Protein AF-S8BWA9-F1 (afdb_monomer)

Secondary structure (DSSP, 8-state):
--HHHHHHHHHHHHHHHHHHHHHHHHHHHHHTHHHHHHHHHHHTT-SSSHHHHTHHHHHHHHHHHHHHS-HHHHHHHHHHHHH-

Nearest PDB structures (foldseek):
  6msr-assembly1_C  TM=3.349E-01  e=5.440E+00  synthetic construct

Organism: NCBI:txid192259

InterPro domains:
  IPR013892 Cytochrome c oxidase biogenesis protein Cmc1-like [PF08583] (21-82)

Solvent-accessible surface area (backbone atoms only — not comparable to full-atom values): 4671 Å² total; per-residue (Å²): 141,53,72,69,57,56,52,50,53,53,51,49,53,49,52,52,51,53,51,50,50,52,52,40,51,57,52,28,51,63,76,35,39,71,38,49,49,56,32,48,62,55,39,60,95,36,87,84,55,29,75,70,78,31,41,64,42,50,46,55,32,48,60,50,37,48,72,48,69,32,70,69,52,52,52,50,54,48,52,55,61,72,73,105

pLDDT: mean 83.34, std 9.76, range [50.53, 93.75]

Radius of gyration: 17.87 Å; Cα contacts (8 Å, |Δi|>4): 41; chains: 1; bounding box: 40×24×50 Å

Foldseek 3Di:
DCVPVVVVVVVVVVVVLVVLLVVLQVVLCVVLVVLVVVLVVLCVPPDPCSCPRSVPSVVVSVVSSCVSNPPVNSVVVVVVVVVD

Mean predicted aligned error: 7.44 Å

Structure (mmCIF, N/CA/C/O backbone):
data_AF-S8BWA9-F1
#
_entry.id   AF-S8BWA9-F1
#
loop_
_atom_site.group_PDB
_atom_site.id
_atom_site.type_symbol
_atom_site.label_atom_id
_atom_site.label_alt_id
_atom_site.label_comp_id
_atom_site.label_asym_id
_atom_site.label_entity_id
_atom_site.label_seq_id
_atom_site.pdbx_PDB_ins_code
_atom_site.Cartn_x
_atom_site.Cartn_y
_atom_site.Cartn_z
_at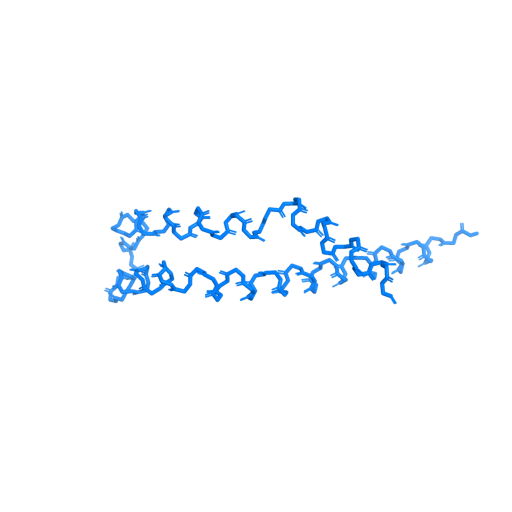om_site.occupancy
_atom_site.B_iso_or_equiv
_atom_site.auth_seq_id
_atom_site.auth_comp_id
_atom_site.auth_asym_id
_atom_site.auth_atom_id
_atom_site.pdbx_PDB_model_num
ATOM 1 N N . MET A 1 1 ? 12.891 16.212 -36.388 1.00 53.12 1 MET A N 1
ATOM 2 C CA . MET A 1 1 ? 12.859 15.311 -35.213 1.00 53.12 1 MET A CA 1
ATOM 3 C C . MET A 1 1 ? 12.045 16.011 -34.134 1.00 53.12 1 MET A C 1
ATOM 5 O O . MET A 1 1 ? 12.545 16.942 -33.543 1.00 53.12 1 MET A O 1
ATOM 9 N N . GLY A 1 2 ? 10.766 15.795 -33.872 1.00 57.22 2 GLY A N 1
ATOM 10 C CA . GLY A 1 2 ? 9.799 14.772 -34.235 1.00 57.22 2 GLY A CA 1
ATOM 11 C C . GLY A 1 2 ? 8.859 14.698 -33.030 1.00 57.22 2 GLY A C 1
ATOM 12 O O . GLY A 1 2 ? 8.984 13.780 -32.231 1.00 57.22 2 GLY A O 1
ATOM 13 N N . TYR A 1 3 ? 7.993 15.703 -32.832 1.00 64.44 3 TYR A N 1
ATOM 14 C CA . TYR A 1 3 ? 7.128 15.836 -31.639 1.00 64.44 3 TYR A CA 1
ATOM 15 C C . 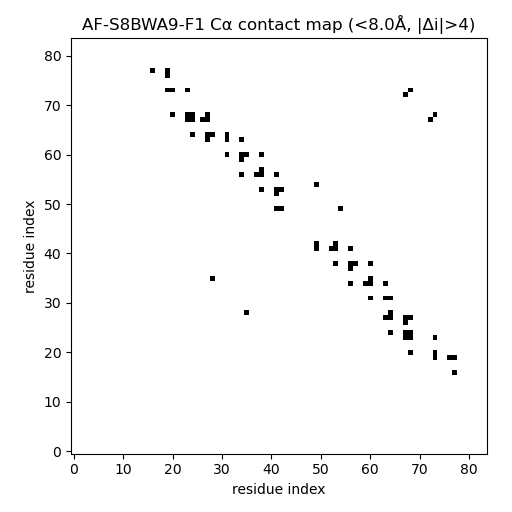TYR A 1 3 ? 6.336 14.551 -31.321 1.00 64.44 3 TYR A C 1
ATOM 17 O O . TYR A 1 3 ? 6.099 14.222 -30.162 1.00 64.44 3 TYR A O 1
ATOM 25 N N . VAL A 1 4 ? 6.008 13.778 -32.360 1.00 71.00 4 VAL A N 1
ATOM 26 C CA . VAL A 1 4 ? 5.345 12.469 -32.287 1.00 71.00 4 VAL A CA 1
ATOM 27 C C . VAL A 1 4 ? 6.213 11.402 -31.598 1.00 71.00 4 VAL A C 1
ATOM 29 O O . VAL A 1 4 ? 5.697 10.600 -30.821 1.00 71.00 4 VAL A O 1
ATOM 32 N N . GLN A 1 5 ? 7.531 11.405 -31.823 1.00 69.00 5 GLN A N 1
ATOM 33 C CA . GLN A 1 5 ? 8.475 10.494 -31.162 1.00 69.00 5 GLN A CA 1
ATOM 34 C C . GLN A 1 5 ? 8.605 10.817 -29.671 1.00 69.00 5 GLN A C 1
ATOM 36 O O . GLN A 1 5 ? 8.482 9.912 -28.851 1.00 69.00 5 GLN A O 1
ATOM 41 N N . GLN A 1 6 ? 8.727 12.099 -29.309 1.00 69.00 6 GLN A N 1
ATOM 42 C CA . GLN A 1 6 ? 8.808 12.524 -27.906 1.00 69.00 6 GLN A CA 1
ATOM 43 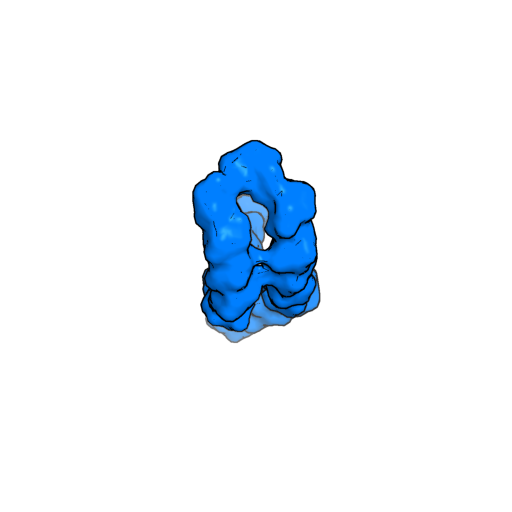C C . GLN A 1 6 ? 7.518 12.218 -27.127 1.00 69.00 6 GLN A C 1
ATOM 45 O O . GLN A 1 6 ? 7.569 11.752 -25.989 1.00 69.00 6 GLN A O 1
ATOM 50 N N . ALA A 1 7 ? 6.348 12.418 -27.744 1.00 66.88 7 ALA A N 1
ATOM 51 C CA . ALA A 1 7 ? 5.064 12.073 -27.134 1.00 66.88 7 ALA A CA 1
ATOM 52 C C . ALA A 1 7 ? 4.915 10.558 -26.906 1.00 66.88 7 ALA A C 1
ATOM 54 O O . ALA A 1 7 ? 4.453 10.132 -25.843 1.00 66.88 7 ALA A O 1
ATOM 55 N N . ARG A 1 8 ? 5.349 9.737 -27.872 1.00 67.19 8 ARG A N 1
ATOM 56 C CA . ARG A 1 8 ? 5.344 8.273 -27.750 1.00 67.19 8 ARG A CA 1
ATOM 57 C C . ARG A 1 8 ? 6.293 7.801 -26.650 1.00 67.19 8 ARG A C 1
ATOM 59 O O . ARG A 1 8 ? 5.902 6.968 -25.839 1.00 67.19 8 ARG A O 1
ATOM 66 N N . GLU A 1 9 ? 7.492 8.366 -26.576 1.00 72.44 9 GLU A N 1
ATOM 67 C CA . GLU A 1 9 ? 8.487 8.013 -25.561 1.00 72.44 9 GLU A CA 1
ATOM 68 C C . GLU A 1 9 ? 8.022 8.391 -24.145 1.00 72.44 9 GLU A C 1
ATOM 70 O O . GLU A 1 9 ? 8.103 7.583 -23.220 1.00 72.44 9 GLU A O 1
ATOM 75 N N . ASN A 1 10 ? 7.421 9.573 -23.985 1.00 72.69 10 ASN A N 1
ATOM 76 C CA . ASN A 1 10 ? 6.824 10.003 -22.719 1.00 72.69 10 ASN A CA 1
ATOM 77 C C . ASN A 1 10 ? 5.625 9.133 -22.311 1.00 72.69 10 ASN A C 1
ATOM 79 O O . ASN A 1 10 ? 5.453 8.826 -21.130 1.00 72.69 10 ASN A O 1
ATOM 83 N N . SER A 1 11 ? 4.804 8.705 -23.275 1.00 70.25 11 SER A N 1
ATOM 84 C CA . SER A 1 11 ? 3.689 7.786 -23.024 1.00 70.25 11 SER A CA 1
ATOM 85 C C . SER A 1 11 ? 4.175 6.415 -22.546 1.00 70.25 11 SER A C 1
ATOM 87 O O . SER A 1 11 ? 3.606 5.857 -21.608 1.00 70.25 11 SER A O 1
ATOM 89 N N . VAL A 1 12 ? 5.257 5.893 -23.131 1.00 74.12 12 VAL A N 1
ATOM 90 C CA . VAL A 1 12 ? 5.870 4.627 -22.699 1.00 74.12 12 VAL A CA 1
ATOM 91 C C . VAL A 1 12 ? 6.456 4.757 -21.292 1.00 74.12 12 VAL A C 1
ATOM 93 O O . VAL A 1 12 ? 6.163 3.913 -20.448 1.00 74.12 12 VAL A O 1
ATOM 96 N N . LYS A 1 13 ? 7.192 5.839 -20.997 1.00 75.69 13 LYS A N 1
ATOM 97 C CA . LYS A 1 13 ? 7.737 6.105 -19.651 1.00 75.69 13 LYS A CA 1
ATOM 98 C C . LYS A 1 13 ? 6.636 6.158 -18.586 1.00 75.69 13 LYS A C 1
ATOM 100 O O . LYS A 1 13 ? 6.777 5.524 -17.544 1.00 75.69 13 LYS A O 1
ATOM 105 N N . LYS A 1 14 ? 5.508 6.822 -18.875 1.00 78.88 14 LYS A N 1
ATOM 106 C CA . LYS A 1 14 ? 4.340 6.843 -17.975 1.00 78.88 14 LYS A CA 1
ATOM 107 C C . LYS A 1 14 ? 3.757 5.453 -17.732 1.00 78.88 14 LYS A C 1
ATOM 109 O O . LYS A 1 14 ? 3.577 5.076 -16.583 1.00 78.88 14 LYS A O 1
ATOM 114 N N . LYS A 1 15 ? 3.532 4.662 -18.786 1.00 79.88 15 LYS A N 1
ATOM 115 C CA . LYS A 1 15 ? 2.987 3.300 -18.638 1.00 79.88 15 LYS A CA 1
ATOM 116 C C . LYS A 1 15 ? 3.900 2.388 -17.820 1.00 79.88 15 LYS A C 1
ATOM 118 O O . LYS A 1 15 ? 3.411 1.597 -17.018 1.00 79.88 15 LYS A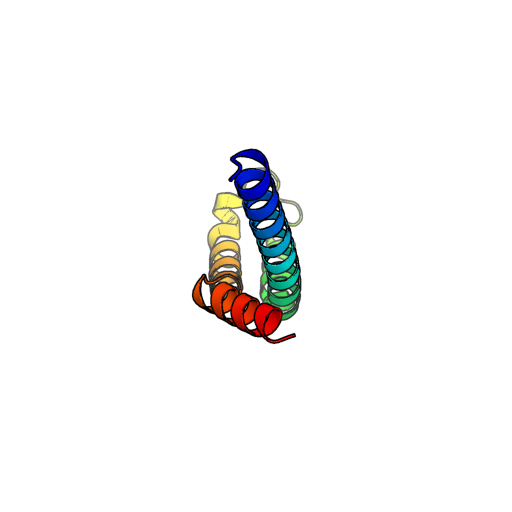 O 1
ATOM 123 N N . VAL A 1 16 ? 5.213 2.498 -18.018 1.00 82.06 16 VAL A N 1
ATOM 124 C CA . VAL A 1 16 ? 6.212 1.732 -17.260 1.00 82.06 16 VAL A CA 1
ATOM 125 C C . VAL A 1 16 ? 6.211 2.155 -15.793 1.00 82.06 16 VAL A C 1
ATOM 127 O O . VAL A 1 16 ? 6.154 1.297 -14.917 1.00 82.06 16 VAL A O 1
ATOM 130 N N . GLU A 1 17 ? 6.179 3.458 -15.509 1.00 79.69 17 GLU A N 1
ATOM 131 C CA . GLU A 1 17 ? 6.090 3.972 -14.140 1.00 79.69 17 GLU A CA 1
ATOM 132 C C . GLU A 1 17 ? 4.788 3.552 -13.439 1.00 79.69 17 GLU A C 1
ATOM 134 O O . GLU A 1 17 ? 4.814 3.146 -12.278 1.00 79.69 17 GLU A O 1
ATOM 139 N N . GLU A 1 18 ? 3.652 3.582 -14.136 1.00 82.94 18 GLU A N 1
ATOM 140 C CA . GLU A 1 18 ? 2.372 3.104 -13.607 1.00 82.94 18 GLU A CA 1
ATOM 141 C C . GLU A 1 18 ? 2.399 1.595 -13.319 1.00 82.94 18 GLU A C 1
ATOM 143 O O . GLU A 1 18 ? 1.935 1.159 -12.261 1.00 82.94 18 GLU A O 1
ATOM 148 N N . ALA A 1 19 ? 2.994 0.795 -14.209 1.00 84.94 19 ALA A N 1
ATOM 149 C CA . ALA A 1 19 ? 3.174 -0.641 -13.998 1.00 84.94 19 ALA A CA 1
ATOM 150 C C . ALA A 1 19 ? 4.099 -0.934 -12.802 1.00 84.94 19 ALA A C 1
ATOM 152 O O . ALA A 1 19 ? 3.777 -1.785 -11.968 1.00 84.94 19 ALA A O 1
ATOM 153 N N . LEU A 1 20 ? 5.204 -0.194 -12.675 1.00 83.81 20 LEU A N 1
ATOM 154 C CA . LEU A 1 20 ? 6.123 -0.260 -11.534 1.00 83.81 20 LEU A CA 1
ATOM 155 C C . LEU A 1 20 ? 5.423 0.126 -10.230 1.00 83.81 20 LEU A C 1
ATOM 157 O O . LEU A 1 20 ? 5.502 -0.616 -9.252 1.00 83.81 20 LEU A O 1
ATOM 161 N N . ARG A 1 21 ? 4.654 1.221 -10.221 1.00 83.81 21 ARG A N 1
ATOM 162 C CA . ARG A 1 21 ? 3.841 1.628 -9.064 1.00 83.81 21 ARG A CA 1
ATOM 163 C C . ARG A 1 21 ? 2.805 0.573 -8.693 1.00 83.81 21 ARG A C 1
ATOM 165 O O . ARG A 1 21 ? 2.579 0.345 -7.507 1.00 83.81 21 ARG A O 1
ATOM 172 N N . SER A 1 22 ? 2.185 -0.079 -9.673 1.00 86.25 22 SER A N 1
ATOM 173 C CA . SER A 1 22 ? 1.239 -1.172 -9.424 1.00 86.25 22 SER A CA 1
ATOM 174 C C . SER A 1 22 ? 1.924 -2.365 -8.748 1.00 86.25 22 SER A C 1
ATOM 176 O O . SER A 1 22 ? 1.457 -2.837 -7.709 1.00 86.25 22 SER A O 1
ATOM 178 N N . ARG A 1 23 ? 3.086 -2.795 -9.260 1.00 85.25 23 ARG A N 1
ATOM 179 C CA . ARG A 1 23 ? 3.893 -3.867 -8.646 1.00 85.25 23 ARG A CA 1
ATOM 180 C C . ARG A 1 23 ? 4.348 -3.507 -7.232 1.00 85.25 23 ARG A C 1
ATOM 182 O O . ARG A 1 23 ? 4.231 -4.323 -6.320 1.00 85.25 23 ARG A O 1
ATOM 189 N N . MET A 1 24 ? 4.805 -2.273 -7.037 1.00 87.12 24 MET A N 1
ATOM 190 C CA . MET A 1 24 ? 5.229 -1.750 -5.740 1.00 87.12 24 MET A CA 1
ATOM 191 C C . MET A 1 24 ? 4.086 -1.783 -4.720 1.00 87.12 24 MET A C 1
ATOM 193 O O . MET A 1 24 ? 4.267 -2.280 -3.613 1.00 87.12 24 MET A O 1
ATOM 197 N N . LYS A 1 25 ? 2.882 -1.343 -5.109 1.00 85.19 25 LYS A N 1
ATOM 198 C CA . LYS A 1 25 ? 1.685 -1.421 -4.257 1.00 85.19 25 LYS A CA 1
ATOM 199 C C . LYS A 1 25 ? 1.334 -2.857 -3.880 1.00 85.19 25 LYS A C 1
ATOM 201 O O . LYS A 1 25 ? 1.015 -3.107 -2.725 1.00 85.19 25 LYS A O 1
ATOM 206 N N . GLN A 1 26 ? 1.410 -3.802 -4.817 1.00 87.19 26 GLN A N 1
ATOM 207 C CA . GLN A 1 26 ? 1.151 -5.213 -4.509 1.00 87.19 26 GLN A CA 1
ATOM 208 C C . GLN A 1 26 ? 2.157 -5.774 -3.500 1.00 87.19 26 GLN A C 1
ATOM 210 O O . GLN A 1 26 ? 1.762 -6.501 -2.591 1.00 87.19 26 GLN A O 1
ATOM 215 N N . LYS A 1 27 ? 3.441 -5.416 -3.628 1.00 87.38 27 LYS A N 1
ATOM 216 C CA . LYS A 1 27 ? 4.476 -5.792 -2.655 1.00 87.38 27 LYS A CA 1
ATOM 217 C C . LYS A 1 27 ? 4.198 -5.167 -1.284 1.00 87.38 27 LYS A C 1
ATOM 219 O O . LYS A 1 27 ? 4.177 -5.884 -0.292 1.00 87.38 27 LYS A O 1
ATOM 224 N N . ALA A 1 28 ? 3.895 -3.871 -1.248 1.00 89.19 28 ALA A N 1
ATOM 225 C CA . ALA A 1 28 ? 3.567 -3.148 -0.021 1.00 89.19 28 ALA A CA 1
ATOM 226 C C . ALA A 1 28 ? 2.353 -3.745 0.708 1.00 89.19 28 ALA A C 1
ATOM 228 O O . ALA A 1 28 ? 2.372 -3.887 1.924 1.00 89.19 28 ALA A O 1
ATOM 229 N N . LEU A 1 29 ? 1.308 -4.135 -0.029 1.00 88.31 29 LEU A N 1
ATOM 230 C CA . LEU A 1 29 ? 0.116 -4.757 0.552 1.00 88.31 29 LEU A CA 1
ATOM 231 C C . LEU A 1 29 ? 0.413 -6.120 1.187 1.00 88.31 29 LEU A C 1
ATOM 233 O O . LEU A 1 29 ? -0.155 -6.419 2.229 1.00 88.31 29 LEU A O 1
ATOM 237 N N . LYS A 1 30 ? 1.310 -6.919 0.593 1.00 90.50 30 LYS A N 1
ATOM 238 C CA . LYS A 1 30 ? 1.730 -8.205 1.173 1.00 90.50 30 LYS A CA 1
ATOM 239 C C . LYS A 1 30 ? 2.537 -8.021 2.456 1.00 90.50 30 LYS A C 1
ATOM 241 O O . LYS A 1 30 ? 2.294 -8.723 3.427 1.00 90.50 30 LYS A O 1
ATOM 246 N N . GLU A 1 31 ? 3.460 -7.064 2.473 1.00 91.31 31 GLU A N 1
ATOM 247 C CA . GLU A 1 31 ? 4.287 -6.788 3.657 1.00 91.31 31 GLU A CA 1
ATOM 248 C C . GLU A 1 31 ? 3.466 -6.156 4.794 1.00 91.31 31 GLU A C 1
ATOM 250 O O . GLU A 1 31 ? 3.652 -6.470 5.968 1.00 91.31 31 GLU A O 1
ATOM 255 N N . CYS A 1 32 ? 2.503 -5.296 4.452 1.00 93.56 32 CYS A N 1
ATOM 256 C CA . CYS A 1 32 ? 1.622 -4.617 5.402 1.00 93.56 32 CYS A CA 1
ATOM 257 C C . CYS A 1 32 ? 0.305 -5.374 5.665 1.00 93.56 32 CYS A C 1
ATOM 259 O O . CYS A 1 32 ? -0.665 -4.765 6.132 1.00 93.56 32 CYS A O 1
ATOM 261 N N . ASP A 1 33 ? 0.243 -6.679 5.384 1.00 93.38 33 ASP A N 1
ATOM 262 C CA . ASP A 1 33 ? -0.975 -7.492 5.518 1.00 93.38 33 ASP A CA 1
ATOM 263 C C . ASP A 1 33 ? -1.556 -7.437 6.942 1.00 93.38 33 ASP A C 1
ATOM 265 O O . ASP A 1 33 ? -2.751 -7.206 7.131 1.00 93.38 33 ASP A O 1
ATOM 269 N N . HIS A 1 34 ? -0.694 -7.480 7.962 1.00 93.44 34 HIS A N 1
ATOM 270 C CA . HIS A 1 34 ? -1.094 -7.363 9.371 1.00 93.44 34 HIS A CA 1
ATOM 271 C C . HIS A 1 34 ? -1.845 -6.060 9.685 1.00 93.44 34 HIS A C 1
ATOM 273 O O . HIS A 1 34 ? -2.874 -6.058 10.365 1.00 93.44 34 HIS A O 1
ATOM 279 N N . TYR A 1 35 ? -1.351 -4.929 9.178 1.00 93.56 35 TYR A N 1
ATOM 280 C CA . TYR A 1 35 ? -1.997 -3.627 9.370 1.00 93.56 35 TYR A CA 1
ATOM 281 C C . TYR A 1 35 ? -3.275 -3.505 8.541 1.00 93.56 35 TYR A C 1
ATOM 283 O O . TYR A 1 35 ? -4.250 -2.896 8.988 1.00 93.56 35 TYR A O 1
ATOM 291 N N . THR A 1 36 ? -3.283 -4.119 7.357 1.00 92.50 36 THR A N 1
ATOM 292 C CA . THR A 1 36 ? -4.449 -4.172 6.472 1.00 92.50 36 THR A CA 1
ATOM 293 C C . THR A 1 36 ? -5.581 -4.951 7.132 1.00 92.50 36 THR A C 1
ATOM 295 O O . THR A 1 36 ? -6.708 -4.461 7.171 1.00 92.50 36 THR A O 1
ATOM 298 N N . THR A 1 37 ? -5.272 -6.095 7.744 1.00 93.75 37 THR A N 1
ATOM 299 C CA . THR A 1 37 ? -6.227 -6.915 8.496 1.00 93.75 37 THR A CA 1
ATOM 300 C C . THR A 1 37 ? -6.810 -6.142 9.676 1.00 93.75 37 THR A C 1
ATOM 302 O O . THR A 1 37 ? -8.026 -5.995 9.758 1.00 93.75 37 THR A O 1
ATOM 305 N N . LYS A 1 38 ? -5.976 -5.508 10.512 1.00 93.06 38 LYS A N 1
ATOM 306 C CA . LYS A 1 38 ? -6.457 -4.673 11.6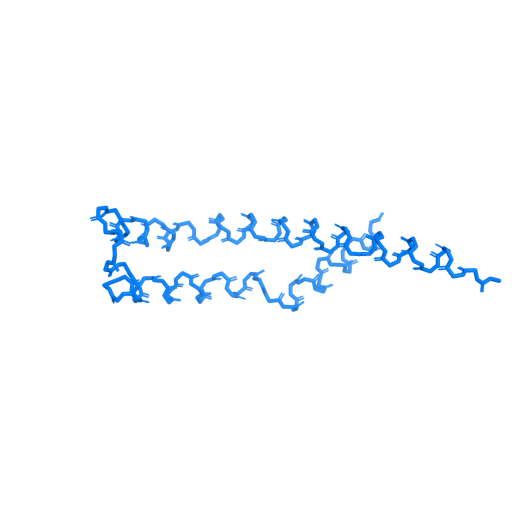33 1.00 93.06 38 LYS A CA 1
ATOM 307 C C . LYS A 1 38 ? -7.36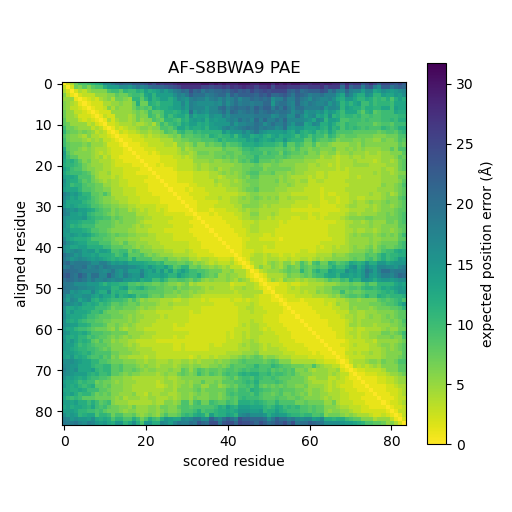3 -3.526 11.187 1.00 93.06 38 LYS A C 1
ATOM 309 O O . LYS A 1 38 ? -8.337 -3.183 11.865 1.00 93.06 38 LYS A O 1
ATOM 314 N N . TYR A 1 39 ? -7.025 -2.884 10.069 1.00 93.12 39 TYR A N 1
ATOM 315 C CA . TYR A 1 39 ? -7.862 -1.835 9.501 1.00 93.12 39 TYR A CA 1
ATOM 316 C C . TYR A 1 39 ? -9.183 -2.406 8.972 1.00 93.12 39 TYR A C 1
ATOM 318 O O . TYR A 1 39 ? -10.229 -1.829 9.261 1.00 93.12 39 TYR A O 1
ATOM 326 N N . ALA A 1 40 ? -9.157 -3.550 8.284 1.00 92.38 40 ALA A N 1
ATOM 327 C CA . ALA A 1 40 ? -10.343 -4.237 7.775 1.00 92.38 40 ALA A CA 1
ATOM 328 C C . ALA A 1 40 ? -11.277 -4.708 8.903 1.00 92.38 40 ALA A C 1
ATOM 330 O O . ALA A 1 40 ? -12.487 -4.505 8.818 1.00 92.38 40 ALA A O 1
ATOM 331 N N . GLU A 1 41 ? -10.734 -5.241 9.997 1.00 92.88 41 GLU A N 1
ATOM 332 C CA . GLU A 1 41 ? -11.496 -5.596 11.200 1.00 92.88 41 GLU A CA 1
ATOM 333 C C . GLU A 1 41 ? -12.177 -4.368 11.818 1.00 92.88 41 GLU A C 1
ATOM 335 O O . GLU A 1 41 ? -13.344 -4.419 12.210 1.00 92.88 41 GLU A O 1
ATOM 340 N N . CYS A 1 42 ? -11.483 -3.226 11.857 1.00 90.44 42 CYS A N 1
ATOM 341 C CA . CYS A 1 42 ? -12.078 -1.976 12.323 1.00 90.44 42 CYS A CA 1
ATOM 342 C C . CYS A 1 42 ? -13.129 -1.427 11.338 1.00 90.44 42 CYS A C 1
ATOM 344 O O . CYS A 1 42 ? -14.156 -0.888 11.757 1.00 90.44 42 CYS A O 1
ATOM 346 N N . ALA A 1 43 ? -12.890 -1.563 10.038 1.00 90.75 43 ALA A N 1
ATOM 347 C CA . ALA A 1 43 ? -13.790 -1.134 8.973 1.00 90.75 43 ALA A CA 1
ATOM 348 C C . ALA A 1 43 ? -15.070 -1.978 8.903 1.00 90.75 43 ALA A C 1
ATOM 350 O O . ALA A 1 43 ? -16.119 -1.479 8.487 1.00 90.75 43 ALA A O 1
ATOM 351 N N . SER A 1 44 ? -14.989 -3.243 9.321 1.00 90.62 44 SER A N 1
ATOM 352 C CA . SER A 1 44 ? -16.097 -4.189 9.271 1.00 90.62 44 SER A CA 1
ATOM 353 C C . SER A 1 44 ? -17.305 -3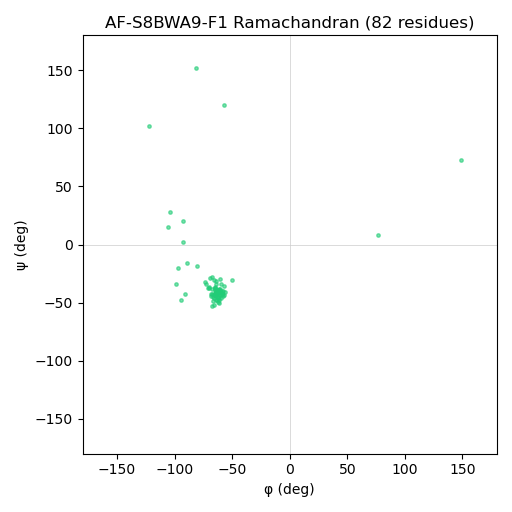.651 10.044 1.00 90.62 44 SER A C 1
ATOM 355 O O . SER A 1 44 ? -17.225 -3.320 11.229 1.00 90.62 44 SER A O 1
ATOM 357 N N . GLY A 1 45 ? -18.428 -3.485 9.341 1.00 85.69 45 GLY A N 1
ATOM 358 C CA . GLY A 1 45 ? -19.674 -2.959 9.905 1.00 85.69 45 GLY A CA 1
ATOM 359 C C . GLY A 1 45 ? -19.721 -1.441 10.131 1.00 85.69 45 GLY A C 1
ATOM 360 O O . GLY A 1 45 ? -20.678 -0.956 10.734 1.00 85.69 45 GLY A O 1
ATOM 361 N N . ARG A 1 46 ? -18.730 -0.663 9.664 1.00 85.38 46 ARG A N 1
ATOM 362 C CA . ARG A 1 46 ? -18.697 0.805 9.817 1.00 85.38 46 ARG A CA 1
ATOM 363 C C . ARG A 1 46 ? -18.605 1.500 8.458 1.00 85.38 46 ARG A C 1
ATOM 365 O O . ARG A 1 46 ? -17.526 1.620 7.895 1.00 85.38 46 ARG A O 1
ATOM 372 N N . THR A 1 47 ? -19.719 2.033 7.959 1.00 79.94 47 THR A N 1
ATOM 373 C CA . THR A 1 47 ? -19.754 2.709 6.643 1.00 79.94 47 THR A CA 1
ATOM 374 C C . THR A 1 47 ? -19.493 4.214 6.741 1.00 79.94 47 THR A C 1
ATOM 376 O O . THR A 1 47 ? -18.733 4.768 5.958 1.00 79.94 47 THR A O 1
ATOM 379 N N . MET A 1 48 ? -20.092 4.885 7.730 1.00 84.38 48 MET A N 1
ATOM 380 C CA . MET A 1 48 ? -20.014 6.350 7.881 1.00 84.38 48 MET A CA 1
ATOM 381 C C . MET A 1 48 ? -18.964 6.784 8.916 1.00 84.38 48 MET A C 1
ATOM 383 O O . MET A 1 48 ? -18.301 7.804 8.758 1.00 84.38 48 MET A O 1
ATOM 387 N N . SER A 1 49 ? -18.770 6.000 9.981 1.00 87.31 49 SER A N 1
ATOM 388 C CA . SER A 1 49 ? -17.916 6.384 11.121 1.00 87.31 49 SER A CA 1
ATOM 389 C C . SER A 1 49 ? -16.463 5.904 11.019 1.00 87.31 49 SER A C 1
ATOM 391 O O . SER A 1 49 ? -15.682 6.122 11.948 1.00 87.31 49 SER A O 1
ATOM 393 N N . ILE A 1 50 ? -16.090 5.242 9.920 1.00 90.56 50 ILE A N 1
ATOM 394 C CA . ILE A 1 50 ? -14.775 4.609 9.736 1.00 90.56 50 ILE A CA 1
ATOM 395 C C . ILE A 1 50 ? -13.620 5.615 9.811 1.00 90.56 50 ILE A C 1
ATOM 397 O O . ILE A 1 50 ? -12.611 5.351 10.461 1.00 90.56 50 ILE A O 1
ATOM 401 N N . VAL A 1 51 ? -13.800 6.806 9.232 1.00 86.69 51 VAL A N 1
ATOM 402 C CA . VAL A 1 51 ? -12.765 7.850 9.147 1.00 86.69 51 VAL A CA 1
ATOM 403 C C . VAL A 1 51 ? -12.355 8.361 10.530 1.00 86.69 51 VAL A C 1
ATOM 405 O O . VAL A 1 51 ? -11.199 8.721 10.739 1.00 86.69 51 VAL A O 1
ATOM 408 N N . TRP A 1 52 ? -13.274 8.362 11.498 1.00 87.88 52 TRP A N 1
ATOM 409 C CA . TRP A 1 52 ? -12.987 8.800 12.864 1.00 87.88 52 TRP A CA 1
ATOM 410 C C . TRP A 1 52 ? -12.615 7.637 13.778 1.00 87.88 52 TRP A C 1
ATOM 412 O O . TRP A 1 52 ? -11.614 7.714 14.488 1.00 87.88 52 TRP A O 1
ATOM 422 N N . LYS A 1 53 ? -13.391 6.546 13.754 1.00 89.19 53 LYS A N 1
ATOM 423 C CA . LYS A 1 53 ? -13.198 5.411 14.670 1.00 89.19 53 LYS A CA 1
ATOM 424 C C . LYS A 1 53 ? -11.975 4.563 14.326 1.00 89.19 53 LYS A C 1
ATOM 426 O O . LYS A 1 53 ? -11.333 4.066 15.242 1.00 89.19 53 LYS A O 1
ATOM 431 N N . CYS A 1 54 ? -11.628 4.453 13.044 1.00 93.00 54 CYS A N 1
ATOM 432 C CA . CYS A 1 54 ? -10.496 3.655 12.568 1.00 93.00 54 CYS A CA 1
ATOM 433 C C . CYS A 1 54 ? -9.302 4.512 12.140 1.00 93.00 54 CYS A C 1
ATOM 435 O O . CYS A 1 54 ? -8.395 4.025 11.466 1.00 93.00 54 CYS A O 1
ATOM 437 N N . ARG A 1 55 ? -9.281 5.798 12.527 1.00 92.25 55 ARG A N 1
ATOM 438 C CA . ARG A 1 55 ? -8.215 6.743 12.163 1.00 92.25 55 ARG A CA 1
ATOM 439 C C . ARG A 1 55 ? -6.833 6.262 12.602 1.00 92.25 55 ARG A C 1
ATOM 441 O O . ARG A 1 55 ? -5.858 6.494 11.898 1.00 92.25 55 ARG A O 1
ATOM 448 N N . LYS A 1 56 ? -6.753 5.602 13.761 1.00 92.94 56 LYS A N 1
ATOM 449 C CA . LYS A 1 56 ? -5.496 5.085 14.312 1.00 92.94 56 LYS A CA 1
ATOM 450 C C . LYS A 1 56 ? -4.941 3.952 13.445 1.00 92.94 56 LYS A C 1
ATOM 452 O O . LYS A 1 56 ? -3.825 4.066 12.957 1.00 92.94 56 LYS A O 1
ATOM 457 N N . GLN A 1 57 ? -5.760 2.941 13.167 1.00 92.69 57 GLN A N 1
ATOM 458 C CA . GLN A 1 57 ? -5.402 1.804 12.317 1.00 92.69 57 GLN A CA 1
ATOM 459 C C . GLN A 1 57 ? -5.087 2.259 10.887 1.00 92.69 57 GLN A C 1
ATOM 461 O O . GLN A 1 57 ? -4.129 1.786 10.286 1.00 92.69 57 GLN A O 1
ATOM 466 N N . ALA A 1 58 ? -5.845 3.228 10.362 1.00 92.06 58 ALA A N 1
ATOM 467 C CA . ALA A 1 58 ? -5.567 3.836 9.065 1.00 92.06 58 ALA A CA 1
ATOM 468 C C . ALA A 1 58 ? -4.204 4.540 9.038 1.00 92.06 58 ALA A C 1
ATOM 470 O O . ALA A 1 58 ? -3.512 4.492 8.024 1.00 92.06 58 ALA A O 1
ATOM 471 N N . LYS A 1 59 ? -3.813 5.206 10.132 1.00 93.75 59 LYS A N 1
ATOM 472 C CA . LYS A 1 59 ? -2.504 5.855 10.233 1.00 93.75 59 LYS A CA 1
ATOM 473 C C . LYS A 1 59 ? -1.380 4.819 10.234 1.00 93.75 59 LYS A C 1
ATOM 475 O O . LYS A 1 59 ? -0.481 4.942 9.415 1.00 93.75 59 LYS A O 1
ATOM 480 N N . GLU A 1 60 ? -1.485 3.778 11.059 1.00 93.69 60 GLU A N 1
ATOM 481 C CA . GLU A 1 60 ? -0.492 2.692 11.120 1.00 93.69 60 GLU A CA 1
ATOM 482 C C . GLU A 1 60 ? -0.327 1.992 9.759 1.00 93.69 60 GLU A C 1
ATOM 484 O O . GLU A 1 60 ? 0.792 1.765 9.301 1.00 93.69 60 GLU A O 1
ATOM 489 N N . LEU A 1 61 ? -1.441 1.725 9.065 1.00 93.12 61 LEU A N 1
ATOM 490 C CA . LEU A 1 61 ? -1.417 1.171 7.712 1.00 93.12 61 LEU A CA 1
ATOM 491 C C . LEU A 1 61 ? -0.723 2.113 6.719 1.00 93.12 61 LEU A C 1
ATOM 493 O O . LEU A 1 61 ? 0.113 1.665 5.938 1.00 93.12 61 LEU A O 1
ATOM 497 N N . ASN A 1 62 ? -1.031 3.413 6.753 1.00 91.75 62 ASN A N 1
ATOM 498 C CA . ASN A 1 62 ? -0.375 4.389 5.881 1.00 91.75 62 ASN A CA 1
ATOM 499 C C . ASN A 1 62 ? 1.122 4.524 6.181 1.00 91.75 62 ASN A C 1
ATOM 501 O O . ASN A 1 62 ? 1.906 4.622 5.243 1.00 91.75 62 ASN A O 1
ATOM 505 N N . GLU A 1 63 ? 1.532 4.498 7.450 1.00 93.12 63 GLU A N 1
ATOM 506 C CA . GLU A 1 63 ? 2.948 4.534 7.840 1.00 93.12 63 GLU A CA 1
ATOM 507 C C . GLU A 1 63 ? 3.707 3.307 7.316 1.00 93.12 63 GLU A C 1
ATOM 509 O O . GLU A 1 63 ? 4.829 3.443 6.829 1.00 93.12 63 GLU A O 1
ATOM 514 N N . CYS A 1 64 ? 3.086 2.124 7.340 1.00 92.00 64 CYS A N 1
ATOM 515 C CA . CYS A 1 64 ? 3.659 0.926 6.729 1.00 92.00 64 CYS A CA 1
ATOM 516 C C . CYS A 1 64 ? 3.748 1.058 5.201 1.00 92.00 64 CYS A C 1
ATOM 518 O O . CYS A 1 64 ? 4.825 0.910 4.628 1.00 92.00 64 CYS A O 1
ATOM 520 N N . LEU A 1 65 ? 2.644 1.409 4.533 1.00 90.19 65 LEU A N 1
ATOM 521 C CA . LEU A 1 65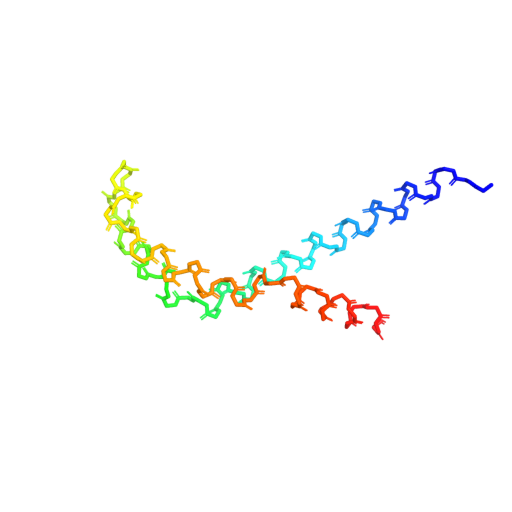 ? 2.608 1.543 3.074 1.00 90.19 65 LEU A CA 1
ATOM 522 C C . LEU A 1 65 ? 3.621 2.578 2.572 1.00 90.19 65 LEU A C 1
ATOM 524 O O . LEU A 1 65 ? 4.300 2.325 1.580 1.00 90.19 65 LEU A O 1
ATOM 528 N N . HIS A 1 66 ? 3.777 3.698 3.282 1.00 90.12 66 HIS A N 1
ATOM 529 C CA . HIS A 1 66 ? 4.695 4.772 2.911 1.00 90.12 66 HIS A CA 1
ATOM 530 C C . HIS A 1 66 ? 6.162 4.321 2.856 1.00 90.12 66 HIS A C 1
ATOM 532 O O . HIS A 1 66 ? 6.922 4.846 2.045 1.00 90.12 66 HIS A O 1
ATOM 538 N N . GLN A 1 67 ? 6.568 3.333 3.661 1.00 87.31 67 GLN A N 1
ATOM 539 C CA . GLN A 1 67 ? 7.930 2.784 3.603 1.00 87.31 67 GLN A CA 1
ATOM 540 C C . GLN A 1 67 ? 8.215 2.102 2.262 1.00 87.31 67 GLN A C 1
ATOM 542 O O . GLN A 1 67 ? 9.321 2.198 1.739 1.00 87.31 67 GLN A O 1
ATOM 547 N N . TYR A 1 68 ? 7.200 1.470 1.673 1.00 85.31 68 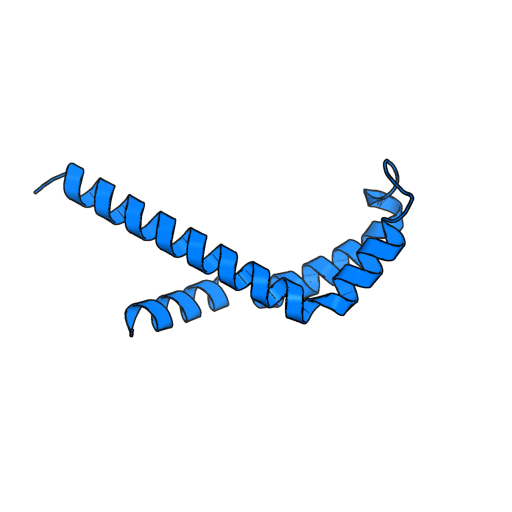TYR A N 1
ATOM 548 C CA . TYR A 1 68 ? 7.323 0.745 0.412 1.00 85.31 68 TYR A CA 1
ATOM 549 C C . TYR A 1 68 ? 6.889 1.566 -0.801 1.00 85.31 68 TYR A C 1
ATOM 551 O O . TYR A 1 68 ? 7.274 1.233 -1.915 1.00 85.31 68 TYR A O 1
ATOM 559 N N . THR A 1 69 ? 6.093 2.623 -0.613 1.00 84.31 69 THR A N 1
ATOM 560 C CA . THR A 1 69 ? 5.617 3.507 -1.688 1.00 84.31 69 THR A CA 1
ATOM 561 C C . THR A 1 69 ? 6.345 4.849 -1.739 1.00 84.31 69 THR A C 1
ATOM 563 O O . THR A 1 69 ? 5.757 5.847 -2.155 1.00 84.31 69 THR A O 1
ATOM 566 N N . ASN A 1 70 ? 7.598 4.891 -1.289 1.00 84.12 70 ASN A N 1
ATOM 567 C CA . ASN A 1 70 ? 8.425 6.092 -1.340 1.00 84.12 70 ASN A CA 1
ATOM 568 C C . ASN A 1 70 ? 9.045 6.276 -2.738 1.00 84.12 70 ASN A C 1
ATOM 570 O O . ASN A 1 70 ? 9.309 5.306 -3.451 1.00 84.12 70 ASN A O 1
ATOM 574 N N . ASP A 1 71 ? 9.316 7.524 -3.111 1.00 79.06 71 ASP A N 1
ATOM 575 C CA . ASP A 1 71 ? 9.941 7.893 -4.382 1.00 79.06 71 ASP A CA 1
ATOM 576 C C . ASP A 1 71 ? 11.330 7.251 -4.532 1.00 79.06 71 ASP A C 1
ATOM 578 O O . ASP A 1 71 ? 11.684 6.774 -5.604 1.00 79.06 71 ASP A O 1
ATOM 582 N N . SER A 1 72 ? 12.069 7.087 -3.427 1.00 80.69 72 SER A N 1
ATOM 583 C CA . SER A 1 72 ? 13.360 6.385 -3.423 1.00 80.69 72 SER A CA 1
ATOM 584 C C . SER A 1 72 ? 13.257 4.919 -3.863 1.00 80.69 72 SER A C 1
ATOM 586 O O . SER A 1 72 ? 14.107 4.450 -4.614 1.00 80.69 72 SER A O 1
ATOM 588 N N . VAL A 1 73 ? 12.203 4.207 -3.443 1.00 80.06 73 VAL A N 1
ATOM 589 C CA . VAL A 1 73 ? 11.959 2.804 -3.836 1.00 80.06 73 VAL A CA 1
ATOM 590 C C . VAL A 1 73 ? 11.540 2.731 -5.304 1.00 80.06 73 VAL A C 1
ATOM 592 O O . VAL A 1 73 ? 11.944 1.825 -6.032 1.00 80.06 73 VAL A O 1
ATOM 595 N N . LEU A 1 74 ? 10.755 3.709 -5.764 1.00 79.38 74 LEU A N 1
ATOM 596 C CA . LEU A 1 74 ? 10.361 3.810 -7.166 1.00 79.38 74 LEU A CA 1
ATOM 597 C C . LEU A 1 74 ? 11.571 4.064 -8.078 1.00 79.38 74 LEU A C 1
ATOM 599 O O . LEU A 1 74 ? 11.671 3.442 -9.134 1.00 79.38 74 LEU A O 1
ATOM 603 N N . GLU A 1 75 ? 12.485 4.944 -7.673 1.00 81.12 75 GLU A N 1
ATOM 604 C CA . GLU A 1 75 ? 13.716 5.239 -8.411 1.00 81.12 75 GLU A CA 1
ATOM 605 C C . GLU A 1 75 ? 14.683 4.048 -8.423 1.00 81.12 75 GLU A C 1
ATOM 607 O O . GLU A 1 75 ? 15.290 3.769 -9.457 1.00 81.12 75 GLU A O 1
ATOM 612 N N . GLU A 1 76 ? 14.797 3.300 -7.323 1.00 81.94 76 GLU A N 1
ATOM 613 C CA . GLU A 1 76 ? 15.583 2.060 -7.281 1.00 81.94 76 GLU A CA 1
ATOM 614 C C . GLU A 1 76 ? 15.023 1.007 -8.245 1.00 81.94 76 GLU A C 1
ATOM 616 O O . GLU A 1 76 ? 15.746 0.522 -9.117 1.00 81.94 76 GLU A O 1
ATOM 621 N N . MET A 1 77 ? 13.712 0.754 -8.203 1.00 79.00 77 MET A N 1
ATOM 622 C CA . MET A 1 77 ? 13.080 -0.204 -9.115 1.00 79.00 77 MET A CA 1
ATOM 623 C C . MET A 1 77 ? 13.130 0.247 -10.583 1.00 79.00 77 MET A C 1
ATOM 625 O O . MET A 1 77 ? 13.207 -0.588 -11.485 1.00 79.00 77 MET A O 1
ATOM 629 N N . LYS A 1 78 ? 13.110 1.559 -10.857 1.00 80.75 78 LYS A N 1
ATOM 630 C CA . LYS A 1 78 ? 13.357 2.099 -12.205 1.00 80.75 78 LYS A CA 1
ATOM 631 C C . LYS A 1 78 ? 14.783 1.813 -12.668 1.00 80.75 78 LYS A C 1
ATOM 633 O O . LYS A 1 78 ? 14.953 1.421 -13.819 1.00 80.75 78 LYS A O 1
ATOM 638 N N . LYS A 1 79 ? 15.789 1.994 -11.803 1.00 80.44 79 LYS A N 1
ATOM 639 C CA . LYS A 1 79 ? 17.190 1.672 -12.127 1.00 80.44 79 LYS A CA 1
ATOM 640 C C . LYS A 1 79 ? 17.357 0.186 -12.420 1.00 80.44 79 LYS A C 1
ATOM 642 O O . LYS A 1 79 ? 17.961 -0.146 -13.433 1.00 80.44 79 LYS A O 1
ATOM 647 N N . GLU A 1 80 ? 16.777 -0.687 -11.599 1.00 77.69 80 GLU A N 1
ATOM 648 C CA . GLU A 1 80 ? 16.784 -2.134 -11.851 1.00 77.69 80 GLU A CA 1
ATOM 649 C C . GLU A 1 80 ? 16.124 -2.482 -13.193 1.00 77.69 80 GLU A C 1
ATOM 651 O O . GLU A 1 80 ? 16.677 -3.258 -13.967 1.00 77.69 80 GLU A O 1
ATOM 656 N N . TYR A 1 81 ? 14.992 -1.850 -13.522 1.00 73.31 81 TYR A N 1
ATOM 657 C CA . TYR A 1 81 ? 14.303 -2.070 -14.798 1.00 73.31 81 TYR A CA 1
ATOM 658 C C . TYR A 1 81 ? 15.083 -1.554 -16.020 1.00 73.31 81 TYR A C 1
ATOM 660 O O . TYR A 1 81 ? 14.905 -2.079 -17.110 1.00 73.31 81 TYR A O 1
ATOM 668 N N . MET A 1 82 ? 15.922 -0.522 -15.867 1.00 72.38 82 MET A N 1
ATOM 669 C CA . MET A 1 82 ? 16.791 -0.011 -16.942 1.00 72.38 82 MET A CA 1
ATOM 670 C C . MET A 1 82 ? 18.066 -0.842 -17.134 1.00 72.38 82 MET A C 1
ATOM 672 O O . MET A 1 82 ? 18.723 -0.705 -18.164 1.00 72.38 82 MET A O 1
ATOM 676 N N . LEU A 1 83 ? 18.444 -1.640 -16.131 1.00 65.31 83 LEU A N 1
ATOM 677 C CA . LEU A 1 83 ? 19.604 -2.533 -16.169 1.00 65.31 83 LEU A CA 1
ATOM 678 C C . LEU A 1 83 ? 19.263 -3.933 -16.717 1.00 65.31 83 LEU A C 1
ATOM 680 O O . LEU A 1 83 ? 20.187 -4.664 -17.073 1.00 65.31 83 LEU A O 1
ATOM 684 N N . GLN A 1 84 ? 17.975 -4.298 -16.779 1.00 50.53 84 GLN A N 1
ATOM 685 C CA . GLN A 1 84 ? 17.464 -5.475 -17.502 1.00 50.53 84 GLN A CA 1
ATOM 686 C C . GLN A 1 84 ? 17.238 -5.183 -18.987 1.00 50.53 84 GLN A C 1
ATOM 688 O O . GLN A 1 84 ? 17.425 -6.136 -19.776 1.00 50.53 84 GLN A O 1
#

Sequence (84 aa):
MGYVQQARENSVKKKVEEALRSRMKQKALKECDHYTTKYAECASGRTMSIVWKCRKQAKELNECLHQYTNDSVLEEMKKEYMLQ